Protein AF-A0AAV4S3X9-F1 (afdb_monomer_lite)

Structure (mmCIF, N/CA/C/O backbone):
data_AF-A0AAV4S3X9-F1
#
_entry.id   AF-A0AAV4S3X9-F1
#
loop_
_atom_site.group_PDB
_atom_site.id
_atom_site.type_symbol
_atom_site.label_atom_id
_atom_site.label_alt_id
_atom_site.label_comp_id
_atom_site.label_asym_id
_atom_site.label_entity_id
_atom_site.label_seq_id
_atom_site.pdbx_PDB_ins_code
_atom_site.Cartn_x
_atom_site.Cartn_y
_atom_site.Cartn_z
_atom_site.occupancy
_atom_site.B_iso_or_equiv
_atom_site.auth_seq_id
_atom_site.auth_comp_id
_atom_site.auth_asym_id
_atom_site.auth_atom_id
_atom_site.pdbx_PDB_model_num
ATOM 1 N N . MET A 1 1 ? -21.413 -20.541 57.826 1.00 40.22 1 MET A N 1
ATOM 2 C CA . MET A 1 1 ? -20.885 -19.176 58.044 1.00 40.22 1 MET A CA 1
ATOM 3 C C . MET A 1 1 ? -20.264 -18.696 56.742 1.00 40.22 1 MET A C 1
ATOM 5 O O . MET A 1 1 ? -19.310 -19.316 56.296 1.00 40.22 1 MET A O 1
ATOM 9 N N . PHE A 1 2 ? -20.811 -17.652 56.117 1.00 40.44 2 PHE A N 1
ATOM 10 C CA . PHE A 1 2 ? -20.205 -17.009 54.947 1.00 40.44 2 PHE A CA 1
ATOM 11 C C . PHE A 1 2 ? -19.555 -15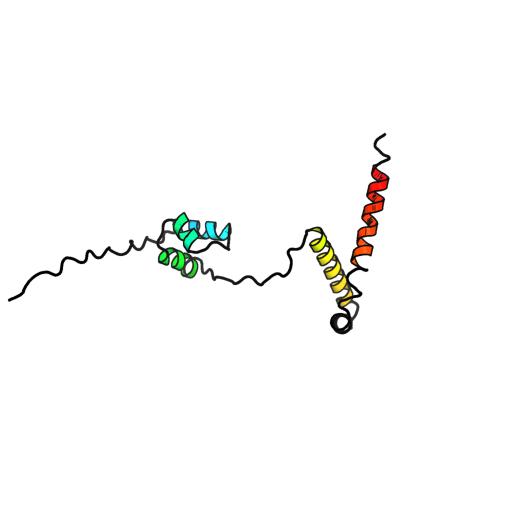.705 55.409 1.00 40.44 2 PHE A C 1
ATOM 13 O O . PHE A 1 2 ? -20.242 -14.778 55.831 1.00 40.44 2 PHE A O 1
ATOM 20 N N . LEU A 1 3 ? -18.224 -15.665 55.396 1.00 49.09 3 LEU A N 1
ATOM 21 C CA . LEU A 1 3 ? -17.446 -14.493 55.775 1.00 49.09 3 LEU A CA 1
ATOM 22 C C . LEU A 1 3 ? -17.090 -13.694 54.514 1.00 49.09 3 LEU A C 1
ATOM 24 O O . LEU A 1 3 ? -16.263 -14.116 53.720 1.00 49.09 3 LEU A O 1
ATOM 28 N N . ARG A 1 4 ? -17.758 -12.542 54.384 1.00 51.50 4 ARG A N 1
ATOM 29 C CA . ARG A 1 4 ? -17.255 -11.248 53.888 1.00 51.50 4 ARG A CA 1
ATOM 30 C C . ARG A 1 4 ? -16.475 -11.192 52.558 1.00 51.50 4 ARG A C 1
ATOM 32 O O . ARG A 1 4 ? -15.332 -11.613 52.459 1.00 51.50 4 ARG A O 1
ATOM 39 N N . GLY A 1 5 ? -17.042 -10.411 51.636 1.00 54.78 5 GLY A N 1
ATOM 40 C CA . GLY A 1 5 ? -16.302 -9.318 50.997 1.00 54.78 5 GLY A CA 1
ATOM 41 C C . GLY A 1 5 ? -15.384 -9.698 49.842 1.00 54.78 5 GLY A C 1
ATOM 42 O O . GLY A 1 5 ? -14.168 -9.614 49.964 1.00 54.78 5 GLY A O 1
ATOM 43 N N . ARG A 1 6 ? -15.969 -9.986 48.678 1.00 54.91 6 ARG A N 1
ATOM 44 C CA . ARG A 1 6 ? -15.367 -9.518 47.429 1.00 54.91 6 ARG A CA 1
ATOM 45 C C . ARG A 1 6 ? -16.137 -8.283 47.012 1.00 54.91 6 ARG A C 1
ATOM 47 O O . ARG A 1 6 ? -17.309 -8.363 46.652 1.00 54.91 6 ARG A O 1
ATOM 54 N N . GLU A 1 7 ? -15.474 -7.148 47.195 1.00 55.41 7 GLU A N 1
ATOM 55 C CA . GLU A 1 7 ? -15.816 -5.887 46.561 1.00 55.41 7 GLU A CA 1
ATOM 56 C C . GLU A 1 7 ? -16.177 -6.161 45.108 1.00 55.41 7 GLU A C 1
ATOM 58 O O . GLU A 1 7 ? -15.520 -6.954 44.428 1.00 55.41 7 GLU A O 1
ATOM 63 N N . SER A 1 8 ? -17.269 -5.542 44.671 1.00 53.69 8 SER A N 1
ATOM 64 C CA . SER A 1 8 ? -17.689 -5.569 43.285 1.00 53.69 8 SER A CA 1
ATOM 65 C C . SER A 1 8 ? -16.485 -5.202 42.427 1.00 53.69 8 SER A C 1
ATOM 67 O O . SER A 1 8 ? -16.060 -4.043 42.418 1.00 53.69 8 SER A O 1
ATOM 69 N N . LEU A 1 9 ? -15.961 -6.174 41.681 1.00 51.31 9 LEU A N 1
ATOM 70 C CA . LEU A 1 9 ? -15.325 -5.847 40.426 1.00 51.31 9 LEU A CA 1
ATOM 71 C C . LEU A 1 9 ? -16.447 -5.154 39.654 1.00 51.31 9 LEU A C 1
ATOM 73 O O . LEU A 1 9 ? -17.395 -5.801 39.207 1.00 51.31 9 LEU A O 1
ATOM 77 N N . LYS A 1 10 ? -16.416 -3.819 39.608 1.00 48.38 10 LYS A N 1
ATOM 78 C CA . LYS A 1 10 ? -17.060 -3.116 38.513 1.00 48.38 10 LYS A CA 1
ATOM 79 C C . LYS A 1 10 ? -16.379 -3.728 37.310 1.00 48.38 10 LYS A C 1
ATOM 81 O O . LYS A 1 10 ? -15.207 -3.468 37.056 1.00 48.38 10 LYS A O 1
ATOM 86 N N . GLU A 1 11 ? -17.071 -4.656 36.665 1.00 49.12 11 GLU A N 1
ATOM 87 C CA . GLU A 1 11 ? -16.793 -4.902 35.277 1.00 49.12 11 GLU A CA 1
ATOM 88 C C . GLU A 1 11 ? -16.935 -3.521 34.658 1.00 49.12 11 GLU A C 1
ATOM 90 O O . GLU A 1 11 ? -18.041 -2.984 34.565 1.00 49.12 11 GLU A O 1
ATOM 95 N N . ASP A 1 12 ? -15.799 -2.885 34.374 1.00 49.81 12 ASP A N 1
ATOM 96 C CA . ASP A 1 12 ? -15.735 -1.811 33.405 1.00 49.81 12 ASP A CA 1
ATOM 97 C C . ASP A 1 12 ? -16.224 -2.470 32.127 1.00 49.81 12 ASP A C 1
ATOM 99 O O . ASP A 1 12 ? -15.465 -3.099 31.390 1.00 49.81 12 ASP A O 1
ATOM 103 N N . SER A 1 13 ? -17.550 -2.456 31.989 1.00 46.53 13 SER A N 1
ATOM 104 C CA . SER A 1 13 ? -18.322 -3.095 30.949 1.00 46.53 13 SER A CA 1
ATOM 105 C C . SER A 1 13 ? -17.688 -2.646 29.658 1.00 46.53 13 SER A C 1
ATOM 107 O O . SER A 1 13 ? -17.794 -1.469 29.291 1.00 46.53 13 SER A O 1
ATOM 109 N N . GLY A 1 14 ? -16.931 -3.579 29.078 1.00 43.91 14 GLY A N 1
ATOM 110 C CA . GLY A 1 14 ? -15.997 -3.335 28.002 1.00 43.91 14 GLY A CA 1
ATOM 111 C C . GLY A 1 14 ? -16.654 -2.432 26.987 1.00 43.91 14 GLY A C 1
ATOM 112 O O . GLY A 1 14 ? -17.696 -2.785 26.440 1.00 43.91 14 GLY A O 1
ATOM 113 N N . GLN A 1 15 ? -16.058 -1.248 26.849 1.00 51.28 15 GLN A N 1
ATOM 114 C CA . GLN A 1 15 ? -16.314 -0.220 25.853 1.00 51.28 15 GLN A CA 1
ATOM 115 C C . GLN A 1 15 ? -17.299 -0.722 24.798 1.00 51.28 15 GLN A C 1
ATOM 117 O O . GLN A 1 15 ? -16.904 -1.493 23.919 1.00 51.28 15 GLN A O 1
ATOM 122 N N . SER A 1 16 ? -18.579 -0.371 24.995 1.00 44.41 16 SER A N 1
ATOM 123 C CA . SER A 1 16 ? -19.736 -0.903 24.270 1.00 44.41 16 SER A CA 1
ATOM 124 C C . SER A 1 16 ? -19.358 -1.241 22.838 1.00 44.41 16 SER A C 1
ATOM 126 O O . SER A 1 16 ? -18.790 -0.387 22.151 1.00 44.41 16 SER A O 1
ATOM 128 N N . HIS A 1 17 ? -19.657 -2.466 22.407 1.00 55.47 17 HIS A N 1
ATOM 129 C CA . HIS A 1 17 ? -19.562 -2.894 21.018 1.00 55.47 17 HIS A CA 1
ATOM 130 C C . HIS A 1 17 ? -20.367 -1.886 20.185 1.00 55.47 17 HIS A C 1
ATOM 132 O O . HIS A 1 17 ? -21.582 -2.010 20.052 1.00 55.47 17 HIS A O 1
ATOM 138 N N . LEU A 1 18 ? -19.710 -0.811 19.734 1.00 57.75 18 LEU A N 1
ATOM 139 C CA . LEU A 1 18 ? -20.362 0.255 18.993 1.00 57.75 18 LEU A CA 1
ATOM 140 C C . LEU A 1 18 ? -20.963 -0.435 17.782 1.00 57.75 18 LEU A C 1
ATOM 142 O O . LEU A 1 18 ? -20.253 -1.133 17.048 1.00 57.75 18 LEU A O 1
ATOM 146 N N . VAL A 1 19 ? -22.282 -0.317 17.656 1.00 67.88 19 VAL A N 1
ATOM 147 C CA . VAL A 1 19 ? -23.028 -0.847 16.524 1.00 67.88 19 VAL A CA 1
ATOM 148 C C . VAL A 1 19 ? -22.319 -0.333 15.280 1.00 67.88 19 VAL A C 1
ATOM 150 O O . VAL A 1 19 ? -22.190 0.875 15.088 1.00 67.88 19 VAL A O 1
ATOM 153 N N . ILE A 1 20 ? -21.768 -1.251 14.486 1.00 75.62 20 ILE A N 1
ATOM 154 C CA . ILE A 1 20 ? -21.077 -0.905 13.248 1.00 75.62 20 ILE A CA 1
ATOM 155 C C . ILE A 1 20 ? -22.163 -0.436 12.280 1.00 75.62 20 ILE A C 1
ATOM 157 O O . ILE A 1 20 ? -22.804 -1.250 11.618 1.00 75.62 20 ILE A O 1
ATOM 161 N N . THR A 1 21 ? -22.419 0.870 12.265 1.00 87.75 21 THR A N 1
ATOM 162 C CA . THR A 1 21 ? -23.352 1.502 11.334 1.00 87.75 21 THR A CA 1
ATOM 163 C C . THR A 1 21 ? -22.721 1.601 9.952 1.00 87.75 21 THR A C 1
ATOM 165 O O . THR A 1 21 ? -21.496 1.619 9.806 1.00 87.75 21 THR A O 1
ATOM 168 N N . ASN A 1 22 ? -23.555 1.668 8.915 1.00 90.19 22 ASN A N 1
ATOM 169 C CA . ASN A 1 22 ? -23.057 1.800 7.548 1.00 90.19 22 ASN A CA 1
ATOM 170 C C . ASN A 1 22 ? -22.278 3.116 7.353 1.00 90.19 22 ASN A C 1
ATOM 172 O O . ASN A 1 22 ? -21.231 3.131 6.714 1.00 90.19 22 ASN A O 1
ATOM 176 N N . ASP A 1 23 ? -22.719 4.193 8.009 1.00 92.12 23 ASP A N 1
ATOM 177 C CA . ASP A 1 23 ? -22.043 5.496 7.986 1.00 92.12 23 ASP A CA 1
ATOM 178 C C . ASP A 1 23 ? -20.617 5.411 8.539 1.00 92.12 23 ASP A C 1
ATOM 180 O O . ASP A 1 23 ? -19.684 6.008 7.999 1.00 92.12 23 ASP A O 1
ATOM 184 N N . LEU A 1 24 ? -20.428 4.620 9.600 1.00 91.81 24 LEU A N 1
ATOM 185 C CA . LEU A 1 24 ? -19.120 4.387 10.197 1.00 91.81 24 LEU A CA 1
ATOM 186 C C . LEU A 1 24 ? -18.197 3.626 9.239 1.00 91.81 24 LEU A C 1
ATOM 188 O O . LEU A 1 24 ? -17.025 3.981 9.100 1.00 91.81 24 LEU A O 1
ATOM 192 N N . VAL A 1 25 ? -18.724 2.596 8.571 1.00 93.62 25 VAL A N 1
ATOM 193 C CA . VAL A 1 25 ? -17.982 1.829 7.560 1.00 93.62 25 VAL A CA 1
ATOM 194 C C . VAL A 1 25 ? -17.552 2.742 6.415 1.00 93.62 25 VAL A C 1
ATOM 196 O O . VAL A 1 25 ? -16.380 2.733 6.045 1.00 93.62 25 VAL A O 1
ATOM 199 N N . HIS A 1 26 ? -18.461 3.581 5.919 1.00 95.50 26 HIS A N 1
ATOM 200 C CA . HIS A 1 26 ? -18.175 4.534 4.851 1.00 95.50 26 HIS A CA 1
ATOM 201 C C . HIS A 1 26 ? -17.124 5.574 5.266 1.00 95.50 26 HIS A C 1
ATOM 203 O O . HIS A 1 26 ? -16.193 5.852 4.514 1.00 95.50 26 HIS A O 1
ATOM 209 N N . LYS A 1 27 ? -17.205 6.103 6.493 1.00 94.62 27 LYS A N 1
ATOM 210 C CA . LYS A 1 27 ? -16.203 7.039 7.022 1.00 94.62 27 LYS A CA 1
ATOM 211 C C . LYS A 1 27 ? -14.812 6.400 7.096 1.00 94.62 27 LYS A C 1
ATOM 213 O O . LYS A 1 27 ? -13.831 7.019 6.690 1.00 94.62 27 LYS A O 1
ATOM 218 N N . VAL A 1 28 ? -14.716 5.159 7.581 1.00 94.00 28 VAL A N 1
ATOM 219 C CA . VAL A 1 28 ? -13.444 4.415 7.612 1.00 94.00 28 VAL A CA 1
ATOM 220 C C . VAL A 1 28 ? -12.913 4.174 6.196 1.00 94.00 28 VAL A C 1
ATOM 222 O O . VAL A 1 28 ? -11.714 4.338 5.969 1.00 94.00 28 VAL A O 1
ATOM 225 N N . ASP A 1 29 ? -13.782 3.832 5.243 1.00 95.31 29 ASP A N 1
ATOM 226 C CA . ASP A 1 29 ? -13.387 3.622 3.848 1.00 95.31 29 ASP A CA 1
ATOM 227 C C . ASP A 1 29 ? -12.806 4.895 3.218 1.00 95.31 29 ASP A C 1
ATOM 229 O O . ASP A 1 29 ? -11.715 4.861 2.650 1.00 95.31 29 ASP A O 1
ATOM 233 N N . GLN A 1 30 ? -13.457 6.044 3.420 1.00 95.88 30 GLN A N 1
ATOM 234 C CA . GLN A 1 30 ? -12.969 7.340 2.940 1.00 95.88 30 GLN A CA 1
ATOM 235 C C . GLN A 1 30 ? -11.578 7.686 3.487 1.00 95.88 30 GLN A C 1
ATOM 237 O O . GLN A 1 30 ? -10.699 8.083 2.719 1.00 95.88 30 GLN A O 1
ATOM 242 N N . ILE A 1 31 ? -11.343 7.493 4.790 1.00 95.00 31 ILE A N 1
ATOM 243 C CA . ILE A 1 31 ? -10.039 7.771 5.419 1.00 95.00 31 ILE A CA 1
ATOM 244 C C . ILE A 1 31 ? -8.934 6.919 4.776 1.00 95.00 31 ILE A C 1
ATOM 246 O O . ILE A 1 31 ? -7.845 7.419 4.472 1.00 95.00 31 ILE A O 1
ATOM 250 N N . ILE A 1 32 ? -9.215 5.637 4.526 1.00 94.44 32 ILE A N 1
ATOM 251 C CA . ILE A 1 32 ? -8.270 4.716 3.882 1.00 94.44 32 ILE A CA 1
ATOM 252 C C . ILE A 1 32 ? -8.055 5.092 2.412 1.00 94.44 32 ILE A C 1
ATOM 254 O O . ILE A 1 32 ? -6.928 5.002 1.919 1.00 94.44 32 ILE A O 1
ATOM 258 N N . HIS A 1 33 ? -9.100 5.540 1.714 1.00 93.50 33 HIS A N 1
ATOM 259 C CA . HIS A 1 33 ? -9.011 5.938 0.311 1.00 93.50 33 HIS A CA 1
ATOM 260 C C . HIS A 1 33 ? -8.126 7.173 0.113 1.00 93.50 33 HIS A C 1
ATOM 262 O O . HIS A 1 33 ? -7.316 7.200 -0.815 1.00 93.50 33 HIS A O 1
ATOM 268 N N . VAL A 1 34 ? -8.232 8.157 1.013 1.00 94.88 34 VAL A N 1
ATOM 269 C CA . VAL A 1 34 ? -7.390 9.363 1.007 1.00 94.88 34 VAL A CA 1
ATOM 270 C C . VAL A 1 34 ? -5.929 9.010 1.279 1.00 94.88 34 VAL A C 1
ATOM 272 O O . VAL A 1 34 ? -5.033 9.505 0.596 1.00 94.88 34 VAL A O 1
ATOM 275 N N . ASN A 1 35 ? -5.658 8.143 2.259 1.00 91.50 35 ASN A N 1
ATOM 276 C CA . ASN A 1 35 ? -4.298 7.696 2.539 1.00 91.50 35 ASN A CA 1
ATOM 277 C C . ASN A 1 35 ? -4.247 6.236 3.007 1.00 91.50 35 ASN A C 1
ATOM 279 O O . ASN A 1 35 ? -4.400 5.917 4.187 1.00 91.50 35 ASN A O 1
ATOM 283 N N . LYS A 1 36 ? -3.872 5.354 2.075 1.00 90.12 36 LYS A N 1
ATOM 284 C CA . LYS A 1 36 ? -3.769 3.901 2.290 1.00 90.12 36 LYS A CA 1
ATOM 285 C C . LYS A 1 36 ? -2.677 3.486 3.287 1.00 90.12 36 LYS A C 1
ATOM 287 O O . LYS A 1 36 ? -2.588 2.311 3.634 1.00 90.12 36 LYS A O 1
ATOM 292 N N . ARG A 1 37 ? -1.819 4.415 3.731 1.00 90.12 37 ARG A N 1
ATOM 293 C CA . ARG A 1 37 ? -0.731 4.162 4.695 1.00 90.12 37 ARG A CA 1
ATOM 294 C C . ARG A 1 37 ? -1.120 4.458 6.148 1.00 90.12 37 ARG A C 1
ATOM 296 O O . ARG A 1 37 ? -0.285 4.261 7.028 1.00 90.12 37 ARG A O 1
ATOM 303 N N . ARG A 1 38 ? -2.348 4.924 6.409 1.00 91.62 38 ARG A N 1
ATOM 304 C CA . ARG A 1 38 ? -2.849 5.184 7.770 1.00 91.62 38 ARG A CA 1
ATOM 305 C C . ARG A 1 38 ? -2.820 3.919 8.623 1.00 91.62 38 ARG A C 1
ATOM 307 O O . ARG A 1 38 ? -3.167 2.831 8.160 1.00 91.62 38 ARG A O 1
ATOM 314 N N . THR A 1 39 ? -2.414 4.056 9.883 1.00 91.81 39 THR A N 1
ATOM 315 C CA . THR A 1 39 ? -2.451 2.936 10.824 1.00 91.81 39 THR A CA 1
ATOM 316 C C . THR A 1 39 ? -3.847 2.786 11.428 1.00 91.81 39 THR A C 1
ATOM 318 O O . THR A 1 39 ? -4.621 3.738 11.501 1.00 91.81 39 THR A O 1
ATOM 321 N N . VAL A 1 40 ? -4.174 1.585 11.919 1.00 93.56 40 VAL A N 1
ATOM 322 C CA . VAL A 1 40 ? -5.448 1.334 12.624 1.00 93.56 40 VAL A CA 1
ATOM 323 C C . VAL A 1 40 ? -5.596 2.249 13.847 1.00 93.56 40 VAL A C 1
ATOM 325 O O . VAL A 1 40 ? -6.711 2.627 14.187 1.00 93.56 40 VAL A O 1
ATOM 328 N N . LYS A 1 41 ? -4.485 2.634 14.490 1.00 93.62 41 LYS A N 1
ATOM 329 C CA . LYS A 1 41 ? -4.479 3.556 15.630 1.00 93.62 41 LYS A CA 1
ATOM 330 C C . LYS A 1 41 ? -4.881 4.976 15.217 1.00 93.62 41 LYS A C 1
ATOM 332 O O . LYS A 1 41 ? -5.710 5.567 15.898 1.00 93.62 41 LYS A O 1
ATOM 337 N N . ASP A 1 42 ? -4.360 5.469 14.095 1.00 93.75 42 ASP A N 1
ATOM 338 C CA . ASP A 1 42 ? -4.709 6.801 13.582 1.00 93.75 42 ASP A CA 1
ATOM 339 C C . ASP A 1 42 ? -6.200 6.861 13.226 1.00 93.75 42 ASP A C 1
ATOM 341 O O . ASP A 1 42 ? -6.914 7.763 13.651 1.00 93.75 42 ASP A O 1
ATOM 345 N N . ILE A 1 43 ? -6.695 5.837 12.521 1.00 94.19 43 ILE A N 1
ATOM 346 C CA . ILE A 1 43 ? -8.113 5.727 12.142 1.00 94.19 43 ILE A CA 1
ATOM 347 C C . ILE A 1 43 ? -8.995 5.640 13.395 1.00 94.19 43 ILE A C 1
ATOM 349 O O . ILE A 1 43 ? -10.056 6.252 13.469 1.00 94.19 43 ILE A O 1
ATOM 353 N N . ARG A 1 44 ? -8.556 4.892 14.411 1.00 93.50 44 ARG A N 1
ATOM 354 C CA . ARG A 1 44 ? -9.247 4.788 15.699 1.00 93.50 44 ARG A CA 1
ATOM 355 C C . ARG A 1 44 ? -9.389 6.149 16.380 1.00 93.50 44 ARG A C 1
ATOM 357 O O . ARG A 1 44 ? -10.463 6.447 16.889 1.00 93.50 44 ARG A O 1
ATOM 364 N N . GLU A 1 45 ? -8.323 6.940 16.407 1.00 93.12 45 GLU A N 1
ATOM 365 C CA . GLU A 1 45 ? -8.312 8.270 17.028 1.00 93.12 45 GLU A CA 1
ATOM 366 C C . GLU A 1 45 ? -9.176 9.273 16.256 1.00 93.12 45 GLU A C 1
ATOM 368 O O . GLU A 1 45 ? -9.892 10.056 16.869 1.00 93.12 45 GLU A O 1
ATOM 373 N N . GLU A 1 46 ? -9.196 9.189 14.926 1.00 93.00 46 GLU A N 1
ATOM 374 C CA . GLU A 1 46 ? -10.013 10.058 14.071 1.00 93.00 46 GLU A CA 1
ATOM 375 C C . GLU A 1 46 ? -11.516 9.730 14.126 1.00 93.00 46 GLU A C 1
ATOM 377 O O . GLU A 1 46 ? -12.374 10.614 14.037 1.00 93.00 46 GLU A O 1
ATOM 382 N N . VAL A 1 47 ? -11.862 8.449 14.262 1.00 90.31 47 VAL A N 1
ATOM 383 C CA . VAL A 1 47 ? -13.258 7.995 14.240 1.00 90.31 47 VAL A CA 1
ATOM 384 C C . VAL A 1 47 ? -13.839 7.819 15.651 1.00 90.31 47 VAL A C 1
ATOM 386 O O . VAL A 1 47 ? -15.056 7.840 15.810 1.00 90.31 47 VAL A O 1
ATOM 389 N N . GLY A 1 48 ? -12.997 7.700 16.682 1.00 89.12 48 GLY A N 1
ATOM 390 C CA . GLY A 1 48 ? -13.412 7.606 18.087 1.00 89.12 48 GLY A CA 1
ATOM 391 C C . GLY A 1 48 ? -13.971 6.238 18.494 1.00 89.12 48 GLY A C 1
ATOM 392 O O . GLY A 1 48 ? -14.776 6.144 19.416 1.00 89.12 48 GLY A O 1
ATOM 393 N N . VAL A 1 49 ? -13.578 5.167 17.802 1.00 88.94 49 VAL A N 1
ATOM 394 C CA . VAL A 1 49 ? -14.106 3.802 18.014 1.00 88.94 49 VAL A CA 1
ATOM 395 C C . VAL A 1 49 ? -13.048 2.931 18.686 1.00 88.94 49 VAL A C 1
ATOM 397 O O . VAL A 1 49 ? -11.877 3.287 18.725 1.00 88.94 49 VAL A O 1
ATOM 400 N N . SER A 1 50 ? -13.417 1.770 19.224 1.00 90.12 50 SER A N 1
ATOM 401 C CA . SER A 1 50 ? -12.439 0.800 19.722 1.00 90.12 50 SER A CA 1
ATOM 402 C C . SER A 1 50 ? -11.525 0.279 18.599 1.00 90.12 50 SER A C 1
ATOM 404 O O . SER A 1 50 ? -11.912 0.171 17.430 1.00 90.12 50 SER A O 1
ATOM 406 N N . PHE A 1 51 ? -10.299 -0.105 18.963 1.00 91.69 51 PHE A N 1
ATOM 407 C CA . PHE A 1 51 ? -9.329 -0.679 18.024 1.00 91.69 51 PHE A CA 1
ATOM 408 C C . PHE A 1 51 ? -9.868 -1.946 17.338 1.00 91.69 51 PHE A C 1
ATOM 410 O O . PHE A 1 51 ? -9.712 -2.123 16.128 1.00 91.69 51 PHE A O 1
ATOM 417 N N . SER A 1 52 ? -10.534 -2.812 18.108 1.00 90.38 52 SER A N 1
ATOM 418 C CA . SER A 1 52 ? -11.121 -4.062 17.619 1.00 90.38 52 SER A CA 1
ATOM 419 C C . SER A 1 52 ? -12.212 -3.815 16.581 1.00 90.38 52 SER A C 1
ATOM 421 O O . SER A 1 52 ? -12.226 -4.495 15.556 1.00 90.38 52 SER A O 1
ATOM 423 N N . SER A 1 53 ? -13.072 -2.814 16.787 1.00 91.19 53 SER A N 1
ATOM 424 C CA . SER A 1 53 ? -14.122 -2.465 15.826 1.00 91.19 53 SER A CA 1
ATOM 425 C C . SER A 1 53 ? -13.546 -1.940 14.514 1.00 91.19 53 SER A C 1
ATOM 427 O O . SER A 1 53 ? -13.963 -2.396 13.455 1.00 91.19 53 SER A O 1
ATOM 429 N N . VAL A 1 54 ? -12.544 -1.052 14.555 1.00 93.69 54 VAL A N 1
ATOM 430 C CA . VAL A 1 54 ? -11.878 -0.560 13.332 1.00 93.69 54 VAL A CA 1
ATOM 431 C C . VAL A 1 54 ? -11.211 -1.714 12.583 1.00 93.69 54 VAL A C 1
ATOM 433 O O . VAL A 1 54 ? -11.385 -1.852 11.374 1.00 93.69 54 VAL A O 1
ATOM 436 N N . ARG A 1 55 ? -10.504 -2.602 13.295 1.00 93.00 55 ARG A N 1
ATOM 437 C CA . ARG A 1 55 ? -9.902 -3.799 12.691 1.00 93.00 55 ARG A CA 1
ATOM 438 C C . ARG A 1 55 ? -10.954 -4.699 12.035 1.00 93.00 55 ARG A C 1
ATOM 440 O O . ARG A 1 55 ? -10.712 -5.205 10.940 1.00 93.00 55 ARG A O 1
ATOM 447 N N . ASN A 1 56 ? -12.098 -4.887 12.692 1.00 93.31 56 ASN A N 1
ATOM 448 C CA . ASN A 1 56 ? -13.206 -5.690 12.182 1.00 93.31 56 ASN A CA 1
ATOM 449 C C . ASN A 1 56 ? -13.831 -5.060 10.928 1.00 93.31 56 ASN A C 1
ATOM 451 O O . ASN A 1 56 ? -14.051 -5.749 9.940 1.00 93.31 56 ASN A O 1
ATOM 455 N N . ILE A 1 57 ? -14.038 -3.739 10.921 1.00 93.88 57 ILE A N 1
ATOM 456 C CA . ILE A 1 57 ? -14.537 -3.006 9.749 1.00 93.88 57 ILE A CA 1
ATOM 457 C C . ILE A 1 57 ? -13.588 -3.187 8.561 1.00 93.88 57 ILE A C 1
ATOM 459 O O . ILE A 1 57 ? -14.019 -3.602 7.491 1.00 93.88 57 ILE A O 1
ATOM 463 N N . ILE A 1 58 ? -12.288 -2.951 8.756 1.00 94.25 58 ILE A N 1
ATOM 464 C CA . ILE A 1 58 ? -11.291 -3.044 7.681 1.00 94.25 58 ILE A CA 1
ATOM 465 C C . ILE A 1 58 ? -11.246 -4.456 7.085 1.00 94.25 58 ILE A C 1
ATOM 467 O O . ILE A 1 58 ? -11.226 -4.609 5.866 1.00 94.25 58 ILE A O 1
ATOM 471 N N . LYS A 1 59 ? -11.225 -5.491 7.932 1.00 93.75 59 LYS A N 1
ATOM 472 C CA . LYS A 1 59 ? -11.015 -6.873 7.488 1.00 93.75 59 LYS A CA 1
ATOM 473 C C . LYS A 1 59 ? -12.302 -7.578 7.051 1.00 93.75 59 LYS A C 1
ATOM 475 O O . LYS A 1 59 ? -12.298 -8.251 6.026 1.00 93.75 59 LYS A O 1
ATOM 480 N N . GLU A 1 60 ? -13.376 -7.456 7.824 1.00 93.25 60 GLU A N 1
ATOM 481 C CA . GLU A 1 60 ? -14.603 -8.243 7.633 1.00 93.25 60 GLU A CA 1
ATOM 482 C C . GLU A 1 60 ? -15.696 -7.475 6.877 1.00 93.25 60 GLU A C 1
ATOM 484 O O . GLU A 1 60 ? -16.541 -8.108 6.256 1.00 93.25 60 GLU A O 1
ATOM 489 N N . LYS A 1 61 ? -15.705 -6.131 6.906 1.00 93.38 61 LYS A N 1
ATOM 490 C CA . LYS A 1 61 ? -16.693 -5.319 6.161 1.00 93.38 61 LYS A CA 1
ATOM 491 C C . LYS A 1 61 ? -16.148 -4.769 4.844 1.00 93.38 61 LYS A C 1
ATOM 493 O O . LYS A 1 61 ? -16.836 -4.841 3.837 1.00 93.38 61 LYS A O 1
ATOM 498 N N . LEU A 1 62 ? -14.924 -4.237 4.852 1.00 94.12 62 LEU A N 1
ATOM 499 C CA . LEU A 1 62 ? -14.261 -3.671 3.667 1.00 94.12 62 LEU A CA 1
ATOM 500 C C . LEU A 1 62 ? -13.363 -4.681 2.937 1.00 94.12 62 LEU A C 1
ATOM 502 O O . LEU A 1 62 ? -12.920 -4.423 1.823 1.00 94.12 62 LEU A O 1
ATOM 506 N N . HIS A 1 63 ? -13.072 -5.829 3.558 1.00 95.25 63 HIS A N 1
ATOM 507 C CA . HIS A 1 63 ? -12.204 -6.878 3.006 1.00 95.25 63 HIS A CA 1
ATOM 508 C C . HIS A 1 63 ? -10.795 -6.411 2.607 1.00 95.25 63 HIS A C 1
ATOM 510 O O . HIS A 1 63 ? -10.116 -7.040 1.789 1.00 95.25 63 HIS A O 1
ATOM 516 N N . TYR A 1 64 ? -10.308 -5.338 3.226 1.00 94.12 64 TYR A N 1
ATOM 517 C CA . TYR A 1 64 ? -8.968 -4.832 2.989 1.00 94.12 64 TYR A CA 1
ATOM 518 C C . TYR A 1 64 ? -7.914 -5.680 3.694 1.00 94.12 64 TYR A C 1
ATOM 520 O O . TYR A 1 64 ? -8.065 -6.143 4.828 1.00 94.12 64 TYR A O 1
ATOM 528 N N . LYS A 1 65 ? -6.790 -5.854 2.999 1.00 91.12 65 LYS A N 1
ATOM 529 C CA . LYS A 1 65 ? -5.602 -6.543 3.497 1.00 91.12 65 LYS A CA 1
ATOM 530 C C . LYS A 1 65 ? -4.435 -5.573 3.486 1.00 91.12 65 LYS A C 1
ATOM 532 O O . LYS A 1 65 ? -4.256 -4.806 2.542 1.00 91.12 65 LYS A O 1
ATOM 537 N N . LYS A 1 66 ? -3.614 -5.628 4.532 1.00 88.50 66 LYS A N 1
ATOM 538 C CA . LYS A 1 66 ? -2.362 -4.876 4.564 1.00 88.50 66 LYS A CA 1
ATOM 539 C C . LYS A 1 66 ? -1.402 -5.497 3.555 1.00 88.50 66 LYS A C 1
ATOM 541 O O . LYS A 1 66 ? -0.997 -6.644 3.722 1.00 88.50 66 LYS A O 1
ATOM 546 N N . LEU A 1 67 ? -1.031 -4.727 2.540 1.00 87.88 67 LEU A N 1
ATOM 547 C CA . LEU A 1 67 ? 0.026 -5.091 1.606 1.00 87.88 67 LEU A CA 1
ATOM 548 C C . LEU A 1 67 ? 1.321 -4.400 2.033 1.00 87.88 67 LEU A C 1
ATOM 550 O O . LEU A 1 67 ? 1.329 -3.208 2.345 1.00 87.88 67 LEU A O 1
ATOM 554 N N . SER A 1 68 ? 2.420 -5.148 2.066 1.00 79.19 68 SER A N 1
ATOM 555 C CA . SER A 1 68 ? 3.752 -4.557 2.139 1.00 79.19 68 SER A CA 1
ATOM 556 C C . SER A 1 68 ? 4.103 -4.004 0.762 1.00 79.19 68 SER A C 1
ATOM 558 O O . SER A 1 68 ? 4.117 -4.748 -0.218 1.00 79.19 68 SER A O 1
ATOM 560 N N . VAL A 1 69 ? 4.380 -2.704 0.682 1.00 76.81 69 VAL A N 1
ATOM 561 C CA . VAL A 1 69 ? 4.924 -2.111 -0.544 1.00 76.81 69 VAL A CA 1
ATOM 562 C C . VAL A 1 69 ? 6.344 -2.632 -0.774 1.00 76.81 69 VAL A C 1
ATOM 564 O O . VAL A 1 69 ? 7.104 -2.793 0.181 1.00 76.81 69 VAL A O 1
ATOM 567 N N . GLN A 1 70 ? 6.694 -2.916 -2.029 1.00 82.75 70 GLN A N 1
ATOM 568 C CA . GLN A 1 70 ? 8.065 -3.274 -2.395 1.00 82.75 70 GLN A CA 1
ATOM 569 C C . GLN A 1 70 ? 8.998 -2.071 -2.191 1.00 82.75 70 GLN A C 1
ATOM 571 O O . GLN A 1 70 ? 8.582 -0.918 -2.339 1.00 82.75 70 GLN A O 1
ATOM 576 N N . TRP A 1 71 ? 10.256 -2.340 -1.834 1.00 82.75 71 TRP A N 1
ATOM 577 C CA . TRP A 1 71 ? 11.273 -1.298 -1.725 1.00 82.75 71 TRP A CA 1
ATOM 578 C C . TRP A 1 71 ? 11.611 -0.772 -3.119 1.00 82.75 71 TRP A C 1
ATOM 580 O O . TRP A 1 71 ? 11.979 -1.543 -4.004 1.00 82.75 71 TRP A O 1
ATOM 590 N N . VAL A 1 72 ? 11.472 0.538 -3.310 1.00 83.44 72 VAL A N 1
ATOM 591 C CA . VAL A 1 72 ? 11.852 1.211 -4.553 1.00 83.44 72 VAL A CA 1
ATOM 592 C C . VAL A 1 72 ? 13.210 1.879 -4.315 1.00 83.44 72 VAL A C 1
ATOM 594 O O . VAL A 1 72 ? 13.281 2.768 -3.466 1.00 83.44 72 VAL A O 1
ATOM 597 N N . PRO A 1 73 ? 14.281 1.481 -5.031 1.00 85.38 73 PRO A N 1
ATOM 598 C CA . PRO A 1 73 ? 15.636 1.962 -4.758 1.00 85.38 73 PRO A CA 1
ATOM 599 C C . PRO A 1 73 ? 15.839 3.465 -4.945 1.00 85.38 73 PRO A C 1
ATOM 601 O O . PRO A 1 73 ? 16.710 4.060 -4.314 1.00 85.38 73 PRO A O 1
ATOM 604 N N . HIS A 1 74 ? 15.068 4.082 -5.842 1.00 87.88 74 HIS A N 1
ATOM 605 C CA . HIS A 1 74 ? 15.264 5.472 -6.218 1.00 87.88 74 HIS A CA 1
ATOM 606 C C . HIS A 1 74 ? 13.942 6.164 -6.532 1.00 87.88 74 HIS A C 1
ATOM 608 O O . HIS A 1 74 ? 13.090 5.612 -7.228 1.00 87.88 74 HIS A O 1
ATOM 614 N N . ASN A 1 75 ? 13.796 7.393 -6.041 1.00 90.25 75 ASN A N 1
ATOM 615 C CA . ASN A 1 75 ? 12.675 8.249 -6.396 1.00 90.25 75 ASN A CA 1
ATOM 616 C C . ASN A 1 75 ? 13.017 9.001 -7.688 1.00 90.25 75 ASN A C 1
ATOM 618 O O . ASN A 1 75 ? 13.850 9.906 -7.673 1.00 90.25 75 ASN A O 1
ATOM 622 N N . LEU A 1 76 ? 12.423 8.580 -8.804 1.00 90.75 76 LEU A N 1
ATOM 623 C CA . LEU A 1 76 ? 12.702 9.143 -10.124 1.00 90.75 76 LEU A CA 1
ATOM 624 C C . LEU A 1 76 ? 12.115 10.552 -10.254 1.00 90.75 76 LEU A C 1
ATOM 626 O O . LEU A 1 76 ? 10.978 10.805 -9.870 1.00 90.75 76 LEU A O 1
ATOM 630 N N . THR A 1 77 ? 12.885 11.453 -10.858 1.00 94.38 77 THR A N 1
ATOM 631 C CA . THR A 1 77 ? 12.392 12.759 -11.323 1.00 94.38 77 THR A CA 1
ATOM 632 C C . THR A 1 77 ? 11.566 12.607 -12.603 1.00 94.38 77 THR A C 1
ATOM 634 O O . THR A 1 77 ? 11.768 11.657 -13.362 1.00 94.38 77 THR A O 1
ATOM 637 N N . ASP A 1 78 ? 10.695 13.573 -12.903 1.00 93.94 78 ASP A N 1
ATOM 638 C CA . ASP A 1 78 ? 9.831 13.540 -14.099 1.00 93.94 78 ASP A CA 1
ATOM 639 C C . ASP A 1 78 ? 10.627 13.359 -15.401 1.00 93.94 78 ASP A C 1
ATOM 641 O O . ASP A 1 78 ? 10.267 12.561 -16.267 1.00 93.94 78 ASP A O 1
ATOM 645 N N . ASN A 1 79 ? 11.777 14.032 -15.507 1.00 93.56 79 ASN A N 1
ATOM 646 C CA . ASN A 1 79 ? 12.675 13.897 -16.654 1.00 93.56 79 ASN A CA 1
ATOM 647 C C . ASN A 1 79 ? 13.236 12.472 -16.781 1.00 93.56 79 ASN A C 1
ATOM 649 O O . ASN A 1 79 ? 13.309 11.926 -17.881 1.00 93.56 79 ASN A O 1
ATOM 653 N N . GLN A 1 80 ? 13.633 11.856 -15.662 1.00 90.88 80 GLN A N 1
ATOM 654 C CA . GLN A 1 80 ? 14.125 10.478 -15.656 1.00 90.88 80 GLN A CA 1
ATOM 655 C C . GLN A 1 80 ? 13.009 9.490 -15.998 1.00 90.88 80 GLN A C 1
ATOM 657 O O . GLN A 1 80 ? 13.264 8.537 -16.728 1.00 90.88 80 GLN A O 1
ATOM 662 N N . LEU A 1 81 ? 11.781 9.727 -15.528 1.00 93.62 81 LEU A N 1
ATOM 663 C CA . LEU A 1 81 ? 10.624 8.897 -15.853 1.00 93.62 81 LEU A CA 1
ATOM 664 C C . LEU A 1 81 ? 10.334 8.919 -17.356 1.00 93.62 81 LEU A C 1
ATOM 666 O O . LEU A 1 81 ? 10.187 7.861 -17.967 1.00 93.62 81 LEU A O 1
ATOM 670 N N . TRP A 1 82 ? 10.315 10.109 -17.959 1.00 94.94 82 TRP A N 1
ATOM 671 C CA . TRP A 1 82 ? 10.078 10.264 -19.393 1.00 94.94 82 TRP A CA 1
ATOM 672 C C . TRP A 1 82 ? 11.159 9.572 -20.230 1.00 94.94 82 TRP A C 1
ATOM 674 O O . TRP A 1 82 ? 10.851 8.817 -21.154 1.00 94.94 82 TRP A O 1
ATOM 684 N N . LEU A 1 83 ? 12.431 9.747 -19.856 1.00 95.06 83 LEU A N 1
ATOM 685 C CA . LEU A 1 83 ? 13.544 9.042 -20.495 1.00 95.06 83 LEU A CA 1
ATOM 686 C C . LEU A 1 83 ? 13.419 7.523 -20.339 1.00 95.06 83 LEU A C 1
ATOM 688 O O . LEU A 1 83 ? 13.625 6.788 -21.303 1.00 95.06 83 LEU A O 1
ATOM 692 N N . HIS A 1 84 ? 13.055 7.045 -19.148 1.00 91.12 84 HIS A N 1
A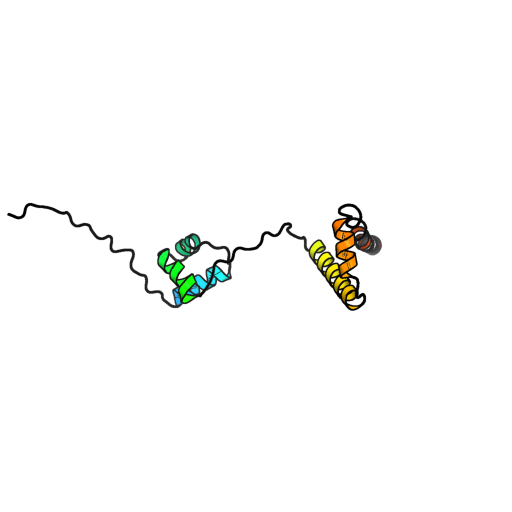TOM 693 C CA . HIS A 1 84 ? 12.899 5.620 -18.882 1.00 91.12 84 HIS A CA 1
ATOM 694 C C . HIS A 1 84 ? 11.760 5.010 -19.710 1.00 91.12 84 HIS A C 1
ATOM 696 O O . HIS A 1 84 ? 11.932 3.937 -20.290 1.00 91.12 84 HIS A O 1
ATOM 702 N N . MET A 1 85 ? 10.629 5.710 -19.836 1.00 94.25 85 MET A N 1
ATOM 703 C CA . MET A 1 85 ? 9.525 5.311 -20.715 1.00 94.25 85 MET A CA 1
ATOM 704 C C . MET A 1 85 ? 9.964 5.265 -22.181 1.00 94.25 85 MET A C 1
ATOM 706 O O . MET A 1 85 ? 9.711 4.271 -22.860 1.00 94.25 85 MET A O 1
ATOM 710 N N . GLY A 1 86 ? 10.669 6.296 -22.656 1.00 93.94 86 GLY A N 1
ATOM 711 C CA . GLY A 1 86 ? 11.181 6.352 -24.026 1.00 93.94 86 GLY A CA 1
ATOM 712 C C . GLY A 1 86 ? 12.133 5.197 -24.346 1.00 93.94 86 GLY A C 1
ATOM 713 O O . GLY A 1 86 ? 11.963 4.517 -25.358 1.00 93.94 86 GLY A O 1
ATOM 714 N N . LEU A 1 87 ? 13.088 4.919 -23.454 1.00 92.00 87 LEU A N 1
ATOM 715 C CA . LEU A 1 87 ? 14.013 3.790 -23.587 1.00 92.00 87 LEU A CA 1
ATOM 716 C C . LEU A 1 87 ? 13.283 2.444 -23.544 1.00 92.00 87 LEU A C 1
ATOM 718 O O . LEU A 1 87 ? 13.568 1.566 -24.354 1.00 92.00 87 LEU A O 1
ATOM 722 N N . SER A 1 88 ? 12.310 2.290 -22.643 1.00 90.31 88 SER A N 1
ATOM 723 C CA . SER A 1 88 ? 11.508 1.065 -22.535 1.00 90.31 88 SER A CA 1
ATOM 724 C C . SER A 1 88 ? 10.716 0.800 -23.816 1.00 90.31 88 SER A C 1
ATOM 726 O O . SER A 1 88 ? 10.673 -0.333 -24.292 1.00 90.31 88 SER A O 1
ATOM 728 N N . LEU A 1 89 ? 10.140 1.843 -24.418 1.00 94.31 89 LEU A N 1
ATOM 729 C CA . LEU A 1 89 ? 9.411 1.725 -25.678 1.00 94.31 89 LEU A CA 1
ATOM 730 C C . LEU A 1 89 ? 10.342 1.361 -26.842 1.00 94.31 89 LEU A C 1
ATOM 732 O O . LEU A 1 89 ? 10.014 0.484 -27.638 1.00 94.31 89 LEU A O 1
ATOM 736 N N . GLN A 1 90 ? 11.520 1.984 -26.920 1.00 92.19 90 GLN A N 1
ATOM 737 C CA . GLN A 1 90 ? 12.532 1.631 -27.920 1.00 92.19 90 GLN A CA 1
ATOM 738 C C . GLN A 1 90 ? 12.984 0.176 -27.766 1.00 92.19 90 GLN A C 1
ATOM 740 O O . GLN A 1 90 ? 13.033 -0.559 -28.751 1.00 92.19 90 GLN A O 1
ATOM 745 N N . ASN A 1 91 ? 13.247 -0.267 -26.536 1.00 88.88 91 ASN A N 1
ATOM 746 C CA . ASN A 1 91 ? 13.604 -1.653 -26.244 1.00 88.88 91 ASN A CA 1
ATOM 747 C C . ASN A 1 91 ? 12.483 -2.623 -26.630 1.00 88.88 91 ASN A C 1
ATOM 749 O O . ASN A 1 91 ? 12.770 -3.687 -27.167 1.00 88.88 91 ASN A O 1
ATOM 753 N N . LEU A 1 92 ? 11.214 -2.254 -26.430 1.00 91.06 92 LEU A N 1
ATOM 754 C CA . LEU A 1 92 ? 10.075 -3.071 -26.854 1.00 91.06 92 LEU A CA 1
ATOM 755 C C . LEU A 1 92 ? 10.005 -3.218 -28.380 1.00 91.06 92 LEU A C 1
ATOM 757 O O . LEU A 1 92 ? 9.748 -4.312 -28.879 1.00 91.06 92 LEU A O 1
ATOM 761 N N . VAL A 1 93 ? 10.232 -2.133 -29.126 1.00 92.81 93 VAL A N 1
ATOM 762 C CA . VAL A 1 93 ? 10.276 -2.178 -30.597 1.00 92.81 93 VAL A CA 1
ATOM 763 C C . VAL A 1 93 ? 11.409 -3.084 -31.066 1.00 92.81 93 VAL A C 1
ATOM 765 O O . VAL A 1 93 ? 11.196 -3.939 -31.922 1.00 92.81 93 VAL A O 1
ATOM 768 N N . ARG A 1 94 ? 12.592 -2.947 -30.464 1.00 88.62 94 ARG A N 1
ATOM 769 C CA . ARG A 1 94 ? 13.750 -3.785 -30.790 1.00 88.62 94 ARG A CA 1
ATOM 770 C C . ARG A 1 94 ? 13.519 -5.246 -30.450 1.00 88.62 94 ARG A C 1
ATOM 772 O O . ARG A 1 94 ? 13.782 -6.085 -31.293 1.00 88.62 94 ARG A O 1
ATOM 779 N N . TYR A 1 95 ? 12.940 -5.545 -29.292 1.00 88.75 95 TYR A N 1
ATOM 780 C CA . TYR A 1 95 ? 12.561 -6.906 -28.915 1.00 88.75 95 TYR A CA 1
ATOM 781 C C . TYR A 1 95 ? 11.639 -7.571 -29.945 1.00 88.75 95 TYR A C 1
ATOM 783 O O . TYR A 1 95 ? 11.771 -8.756 -30.227 1.00 88.75 95 TYR A O 1
ATOM 791 N N . ARG A 1 96 ? 10.711 -6.810 -30.537 1.00 91.06 96 ARG A N 1
ATOM 792 C CA . ARG A 1 96 ? 9.811 -7.334 -31.576 1.00 91.06 96 ARG A CA 1
ATOM 793 C C . ARG A 1 96 ? 10.499 -7.545 -32.928 1.00 91.06 96 ARG A C 1
ATOM 795 O O . ARG A 1 96 ? 10.026 -8.367 -33.703 1.00 91.06 96 ARG A O 1
ATOM 802 N N . ALA A 1 97 ? 11.553 -6.788 -33.227 1.00 91.44 97 ALA A N 1
ATOM 803 C CA . ALA A 1 97 ? 12.261 -6.836 -34.507 1.00 91.44 97 ALA A CA 1
ATOM 804 C C . ALA A 1 97 ? 13.477 -7.783 -34.498 1.00 91.44 97 ALA A C 1
ATOM 806 O O . ALA A 1 97 ? 13.802 -8.383 -35.518 1.00 91.44 97 ALA A O 1
ATOM 807 N N . GLU A 1 98 ? 14.154 -7.907 -33.358 1.00 90.12 98 GLU A N 1
ATOM 808 C CA . GLU A 1 98 ? 15.405 -8.642 -33.166 1.00 90.12 98 GLU A CA 1
ATOM 809 C C . GLU A 1 98 ? 15.149 -9.836 -32.220 1.00 90.12 98 GLU A C 1
ATOM 811 O O . GLU A 1 98 ? 14.912 -9.644 -31.027 1.00 90.12 98 GLU A O 1
ATOM 816 N N . SER A 1 99 ? 15.235 -11.080 -32.713 1.00 84.75 99 SER A N 1
ATOM 817 C CA . SER A 1 99 ? 14.947 -12.285 -31.907 1.00 84.75 99 SER A CA 1
ATOM 818 C C . SER A 1 99 ? 15.965 -12.555 -30.789 1.00 84.75 99 SER A C 1
ATOM 820 O O . SER A 1 99 ? 15.621 -13.170 -29.788 1.00 84.75 99 SER A O 1
ATOM 822 N N . TYR A 1 100 ? 17.202 -12.077 -30.948 1.00 84.75 100 TYR A N 1
ATOM 823 C CA . TYR A 1 100 ? 18.332 -12.270 -30.025 1.00 84.75 100 TYR A CA 1
ATOM 824 C C . TYR A 1 100 ? 18.559 -11.067 -29.088 1.00 84.75 100 TYR A C 1
ATOM 826 O O . TYR A 1 100 ? 19.576 -10.974 -28.399 1.00 84.75 100 TYR A O 1
ATOM 834 N N . PHE A 1 101 ? 17.642 -10.093 -29.080 1.00 84.56 101 PHE A N 1
ATOM 835 C CA . PHE A 1 101 ? 17.805 -8.854 -28.317 1.00 84.56 101 PHE A CA 1
ATOM 836 C C . PHE A 1 101 ? 17.984 -9.100 -26.813 1.00 84.56 101 PHE A C 1
ATOM 838 O O . PHE A 1 101 ? 18.838 -8.468 -26.190 1.00 84.56 101 PHE A O 1
ATOM 845 N N . LEU A 1 102 ? 17.202 -10.016 -26.229 1.00 84.56 102 LEU A N 1
ATOM 846 C CA . LEU A 1 102 ? 17.280 -10.305 -24.794 1.00 84.56 102 LEU A CA 1
ATOM 847 C C . LEU A 1 102 ? 18.585 -11.008 -24.413 1.00 84.56 102 LEU A C 1
ATOM 849 O O . LEU A 1 102 ? 19.154 -10.668 -23.378 1.00 84.56 102 LEU A O 1
ATOM 853 N N . ASP A 1 103 ? 19.092 -11.899 -25.265 1.00 85.31 103 ASP A N 1
ATOM 854 C CA . ASP A 1 103 ? 20.354 -12.610 -25.029 1.00 85.31 103 ASP A CA 1
ATOM 855 C C . ASP A 1 103 ? 21.513 -11.612 -24.912 1.00 85.31 103 ASP A C 1
ATOM 857 O O . ASP A 1 103 ? 22.274 -11.628 -23.945 1.00 85.31 103 ASP A O 1
ATOM 861 N N . LYS A 1 104 ? 21.551 -10.626 -25.815 1.00 79.50 104 LYS A N 1
ATOM 862 C CA . LYS A 1 104 ? 22.546 -9.549 -25.781 1.00 79.50 104 LYS A CA 1
ATOM 863 C C . LYS A 1 104 ? 22.455 -8.683 -24.520 1.00 79.50 104 LYS A C 1
ATOM 865 O O . LYS A 1 104 ? 23.477 -8.257 -23.986 1.00 79.50 104 LYS A O 1
ATOM 870 N N . VAL A 1 105 ? 21.245 -8.385 -24.046 1.00 77.38 105 VAL A N 1
ATOM 871 C CA . VAL A 1 105 ? 21.052 -7.579 -22.827 1.00 77.38 105 VAL A CA 1
ATOM 872 C C . VAL A 1 105 ? 21.580 -8.315 -21.594 1.00 77.38 105 VAL A C 1
ATOM 874 O O . VAL A 1 105 ? 22.158 -7.681 -20.711 1.00 77.38 105 VAL A O 1
ATOM 877 N N . VAL A 1 106 ? 21.422 -9.639 -21.539 1.00 72.06 106 VAL A N 1
ATOM 878 C CA . VAL A 1 106 ? 21.949 -10.469 -20.447 1.00 72.06 106 VAL A CA 1
ATOM 879 C C . VAL A 1 106 ? 23.476 -10.549 -20.514 1.00 72.06 106 VAL A C 1
ATOM 881 O O . VAL A 1 106 ? 24.137 -10.357 -19.494 1.00 72.06 106 VAL A O 1
ATOM 884 N N . GLU A 1 107 ? 24.046 -10.746 -21.703 1.00 64.75 107 GLU A N 1
ATOM 885 C CA . GLU A 1 107 ? 25.500 -10.825 -21.895 1.00 64.75 107 GLU A CA 1
ATOM 886 C C . GLU A 1 107 ? 26.217 -9.496 -21.590 1.00 64.75 107 GLU A C 1
ATOM 888 O O . GLU A 1 107 ? 27.210 -9.475 -20.860 1.00 64.75 107 GLU A O 1
ATOM 893 N N . GLU A 1 108 ? 25.701 -8.363 -22.081 1.00 59.78 108 GLU A N 1
ATOM 894 C CA . GLU A 1 108 ? 26.310 -7.046 -21.834 1.00 59.78 108 GLU A CA 1
ATOM 895 C C . GLU A 1 108 ? 26.010 -6.501 -20.424 1.00 59.78 108 GLU A C 1
ATOM 897 O O . GLU A 1 108 ? 26.821 -5.762 -19.859 1.00 59.78 108 GLU A O 1
ATOM 902 N N . GLY A 1 109 ? 24.876 -6.876 -19.822 1.00 53.12 109 GLY A N 1
ATOM 903 C CA . GLY A 1 109 ? 24.480 -6.445 -18.477 1.00 53.12 109 GLY A CA 1
ATOM 904 C C . GLY A 1 109 ? 25.311 -7.064 -17.349 1.00 53.12 109 GLY A C 1
ATOM 905 O O . GLY A 1 109 ? 25.485 -6.434 -16.306 1.00 53.12 109 GLY A O 1
ATOM 906 N N . ILE A 1 110 ? 25.865 -8.262 -17.558 1.00 48.81 110 ILE A N 1
ATOM 907 C CA . ILE A 1 110 ? 26.719 -8.954 -16.577 1.00 48.81 110 ILE A CA 1
ATOM 908 C C . ILE A 1 110 ? 28.170 -8.436 -16.626 1.00 48.81 110 ILE A C 1
ATOM 910 O O . ILE A 1 110 ? 28.856 -8.437 -15.604 1.00 48.81 110 ILE A O 1
ATOM 914 N N . LEU A 1 111 ? 28.639 -7.941 -17.779 1.00 46.38 111 LEU A N 1
ATOM 915 C CA . LEU A 1 111 ? 30.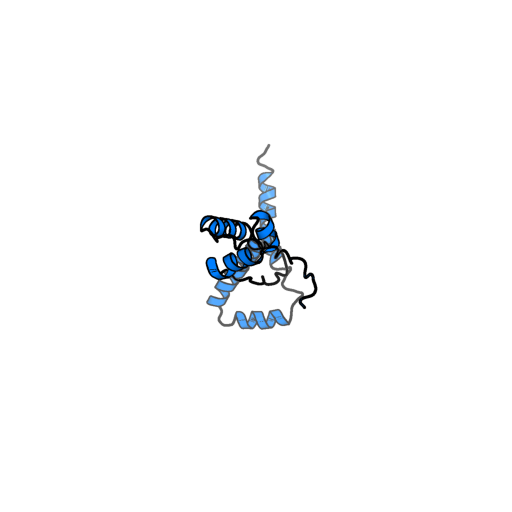047 -7.573 -17.996 1.00 46.38 111 LEU A CA 1
ATOM 916 C C . LEU A 1 111 ? 30.350 -6.064 -17.988 1.00 46.38 111 LEU A C 1
ATOM 918 O O . LEU A 1 111 ? 31.525 -5.696 -18.005 1.00 46.38 111 LEU A O 1
ATOM 922 N N . ALA A 1 112 ? 29.356 -5.170 -17.935 1.00 47.09 112 ALA A N 1
ATOM 923 C CA . ALA A 1 112 ? 29.625 -3.730 -18.033 1.00 47.09 112 ALA A CA 1
ATOM 924 C C . ALA A 1 112 ? 28.775 -2.836 -17.107 1.00 47.09 112 ALA A C 1
ATOM 926 O O . ALA A 1 112 ? 27.891 -2.119 -17.581 1.00 47.09 112 ALA A O 1
ATOM 927 N N . PRO A 1 113 ? 29.112 -2.711 -15.806 1.00 41.69 113 PRO A N 1
ATOM 928 C CA . PRO A 1 113 ? 28.551 -1.646 -14.974 1.00 41.69 113 PRO A CA 1
ATOM 929 C C . PRO A 1 113 ? 29.088 -0.247 -15.335 1.00 41.69 113 PRO A C 1
ATOM 931 O O . PRO A 1 113 ? 28.568 0.751 -14.843 1.00 41.69 113 PRO A O 1
ATOM 934 N N . SER A 1 114 ? 30.145 -0.134 -16.153 1.00 44.84 114 SER A N 1
ATOM 935 C CA . SER A 1 114 ? 30.949 1.097 -16.232 1.00 44.84 114 SER A CA 1
ATOM 936 C C . SER A 1 114 ? 30.916 1.871 -17.556 1.00 44.84 114 SER A C 1
ATOM 938 O O . SER A 1 114 ? 31.391 3.006 -17.568 1.00 44.84 114 SER A O 1
ATOM 940 N N . LEU A 1 115 ? 30.355 1.354 -18.662 1.00 43.59 115 LEU A N 1
ATOM 941 C CA . LEU A 1 115 ? 30.531 2.006 -19.981 1.00 43.59 115 LEU A CA 1
ATOM 942 C C . LEU A 1 115 ? 29.262 2.417 -20.745 1.00 43.59 115 LEU A C 1
ATOM 944 O O . LEU A 1 115 ? 29.384 3.181 -21.709 1.00 43.59 115 LEU A O 1
ATOM 948 N N . LEU A 1 116 ? 28.056 2.013 -20.329 1.00 43.44 116 LEU A N 1
ATOM 949 C CA . LEU A 1 116 ? 26.836 2.306 -21.104 1.00 43.44 116 LEU A CA 1
ATOM 950 C C . LEU A 1 116 ? 25.909 3.384 -20.528 1.00 43.44 116 LEU A C 1
ATOM 952 O O . LEU A 1 116 ? 25.097 3.937 -21.270 1.00 43.44 116 LEU A O 1
ATOM 956 N N . THR A 1 117 ? 26.081 3.817 -19.281 1.00 47.50 117 THR A N 1
ATOM 957 C CA . THR A 1 117 ? 25.096 4.724 -18.660 1.00 47.50 117 THR A CA 1
ATOM 958 C C . THR A 1 117 ? 25.358 6.214 -18.899 1.00 47.50 117 THR A C 1
ATOM 960 O O . THR A 1 117 ? 24.454 7.024 -18.722 1.00 47.50 117 THR A O 1
ATOM 963 N N . ARG A 1 118 ? 26.546 6.618 -19.379 1.00 39.34 118 ARG A N 1
ATOM 964 C CA . ARG A 1 118 ? 26.831 8.043 -19.665 1.00 39.34 118 ARG A CA 1
ATOM 965 C C . ARG A 1 118 ? 26.608 8.443 -21.126 1.00 39.34 118 ARG A C 1
ATOM 967 O O . ARG A 1 118 ? 26.292 9.596 -21.384 1.00 39.34 118 ARG A O 1
ATOM 974 N N . LYS A 1 119 ? 26.745 7.516 -22.083 1.00 40.06 119 LYS A N 1
ATOM 975 C CA . LYS A 1 119 ? 26.712 7.832 -23.529 1.00 40.06 119 LYS A CA 1
ATOM 976 C C . LYS A 1 119 ? 25.304 7.938 -24.126 1.00 40.06 119 LYS A C 1
ATOM 978 O O . LYS A 1 119 ? 25.142 8.588 -25.152 1.00 40.06 119 LYS A O 1
ATOM 983 N N . GLN A 1 120 ? 24.302 7.296 -23.527 1.00 39.34 120 GLN A N 1
ATOM 984 C CA . GLN A 1 120 ? 22.907 7.368 -23.990 1.00 39.34 120 GLN A CA 1
ATOM 985 C C . GLN A 1 120 ? 22.223 8.646 -23.472 1.00 39.34 120 GLN A C 1
ATOM 987 O O . GLN A 1 120 ? 21.564 9.349 -24.232 1.00 39.34 120 GLN A O 1
ATOM 992 N N . ILE A 1 121 ? 22.467 9.013 -22.208 1.00 38.69 121 ILE A N 1
ATOM 993 C CA . ILE A 1 121 ? 21.880 10.208 -21.578 1.00 38.69 121 ILE A CA 1
ATOM 994 C C . ILE A 1 121 ? 22.416 11.502 -22.218 1.00 38.69 121 ILE A C 1
ATOM 996 O O . ILE A 1 121 ? 21.642 12.416 -22.496 1.00 38.69 121 ILE A O 1
ATOM 1000 N N . THR A 1 122 ? 23.717 11.578 -22.534 1.00 41.09 122 THR A N 1
ATOM 1001 C CA . THR A 1 122 ? 24.320 12.783 -23.140 1.00 41.09 122 THR A CA 1
ATOM 1002 C C . THR A 1 122 ? 23.827 13.079 -24.557 1.00 41.09 122 THR A C 1
ATOM 1004 O O . THR A 1 122 ? 23.827 14.240 -24.967 1.00 41.09 122 THR A O 1
ATOM 1007 N N . LYS A 1 123 ? 23.365 12.065 -25.303 1.00 39.94 123 LYS A N 1
ATOM 1008 C CA . LYS A 1 123 ? 22.788 12.254 -26.645 1.00 39.94 123 LYS A CA 1
ATOM 1009 C C . LYS A 1 123 ? 21.418 12.937 -26.602 1.00 39.94 123 LYS A C 1
ATOM 1011 O O . LYS A 1 123 ? 21.100 13.689 -27.516 1.00 39.94 123 LYS A O 1
ATOM 1016 N N . PHE A 1 124 ? 20.643 12.745 -25.533 1.00 38.41 124 PHE A N 1
ATOM 1017 C CA . PHE A 1 124 ? 19.337 13.395 -25.364 1.00 38.41 124 PHE A CA 1
ATOM 1018 C C . PHE A 1 124 ? 19.438 14.836 -24.842 1.00 38.41 124 PHE A C 1
ATOM 1020 O O . PHE A 1 124 ? 18.619 15.677 -25.201 1.00 38.41 124 PHE A O 1
ATOM 1027 N N . THR A 1 125 ? 20.473 15.176 -24.068 1.00 43.28 125 THR A N 1
ATOM 1028 C CA . THR A 1 125 ? 20.673 16.548 -23.557 1.00 43.28 125 THR A CA 1
ATOM 1029 C C . THR A 1 125 ? 21.167 17.551 -24.611 1.00 43.28 125 THR A C 1
ATOM 1031 O O . THR A 1 125 ? 21.249 18.742 -24.328 1.00 43.28 125 THR A O 1
ATOM 1034 N N . GLY A 1 126 ? 21.499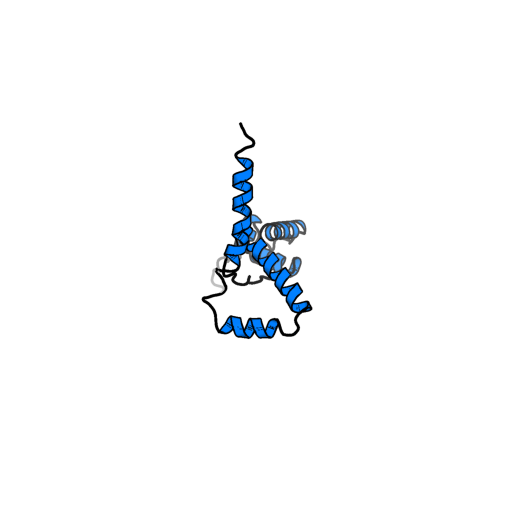 17.098 -25.827 1.00 40.22 126 GLY A N 1
ATOM 1035 C CA . GLY A 1 126 ? 22.039 17.943 -26.901 1.00 40.22 126 GLY A CA 1
ATOM 1036 C C . GLY A 1 126 ? 21.008 18.786 -27.662 1.00 40.22 126 GLY A C 1
ATOM 1037 O O . GLY A 1 126 ? 21.398 19.727 -28.349 1.00 40.22 126 GLY A O 1
ATOM 1038 N N . GLN A 1 127 ? 19.707 18.497 -27.543 1.00 41.22 127 GLN A N 1
ATOM 1039 C CA . GLN A 1 127 ? 18.675 19.208 -28.316 1.00 41.22 127 GLN A CA 1
ATOM 1040 C C . GLN A 1 127 ? 18.120 20.457 -27.605 1.00 41.22 127 GLN A C 1
ATOM 1042 O O . GLN A 1 127 ? 17.683 21.399 -28.263 1.00 41.22 127 GLN A O 1
ATOM 1047 N N . THR A 1 128 ? 18.208 20.540 -26.275 1.00 37.28 128 THR A N 1
ATOM 1048 C CA . THR A 1 128 ? 17.643 21.663 -25.499 1.00 37.28 128 THR A CA 1
ATOM 1049 C C . THR A 1 128 ? 18.521 22.925 -25.498 1.00 37.28 128 THR A C 1
ATOM 1051 O O . THR A 1 128 ? 18.065 23.995 -25.097 1.00 37.28 128 THR A O 1
ATOM 1054 N N . SER A 1 129 ? 19.774 22.839 -25.958 1.00 43.56 129 SER A N 1
ATOM 1055 C CA . SER A 1 129 ? 20.686 23.995 -26.012 1.00 43.56 129 SER A CA 1
ATOM 1056 C C . SER A 1 129 ? 20.488 24.869 -27.256 1.00 43.56 129 SER A C 1
ATOM 1058 O O . SER A 1 129 ? 20.772 26.064 -27.199 1.00 43.56 129 SER A O 1
ATOM 1060 N N . GLN A 1 130 ? 19.950 24.330 -28.359 1.00 38.75 130 GLN A N 1
ATOM 1061 C CA . GLN A 1 130 ? 19.683 25.133 -29.562 1.00 38.75 130 GLN A CA 1
ATOM 1062 C C . GLN A 1 130 ? 18.384 25.951 -29.452 1.00 38.75 130 GLN A C 1
ATOM 1064 O O . GLN A 1 130 ? 18.329 27.073 -29.954 1.00 38.75 130 GLN A O 1
ATOM 1069 N N . SER A 1 131 ? 17.381 25.477 -28.701 1.00 39.41 131 SER A N 1
ATOM 1070 C CA . SER A 1 131 ? 16.124 26.220 -28.497 1.00 39.41 131 SER A CA 1
ATOM 1071 C C . SER A 1 131 ? 16.254 27.414 -27.538 1.00 39.41 131 SER A C 1
ATOM 1073 O O . SER A 1 131 ? 15.473 28.361 -27.628 1.00 39.41 131 SER A O 1
ATOM 1075 N N . LYS A 1 132 ? 17.266 27.435 -26.655 1.00 41.12 132 LYS A N 1
ATOM 1076 C CA . LYS A 1 132 ? 17.551 28.592 -25.779 1.00 41.12 132 LYS A CA 1
ATOM 1077 C C . LYS A 1 132 ? 18.345 29.714 -26.455 1.00 41.12 132 LYS A C 1
ATOM 1079 O O . LYS A 1 132 ? 18.249 30.852 -26.005 1.00 41.12 132 LYS A O 1
ATOM 1084 N N . LEU A 1 133 ? 19.085 29.432 -27.530 1.00 44.72 133 LEU A N 1
ATOM 1085 C CA . LEU A 1 133 ? 19.832 30.455 -28.276 1.00 44.72 133 LEU A CA 1
ATOM 1086 C C . LEU A 1 133 ? 18.971 31.179 -29.323 1.00 44.72 133 LEU A C 1
ATOM 1088 O O . LEU A 1 133 ? 19.213 32.351 -29.585 1.00 44.72 133 LEU A O 1
ATOM 1092 N N . GLN A 1 134 ? 17.919 30.544 -29.854 1.00 45.31 134 GLN A N 1
ATOM 1093 C CA . GLN A 1 134 ? 17.023 31.186 -30.830 1.00 45.31 134 GLN A CA 1
ATOM 1094 C C . GLN A 1 134 ? 15.973 32.121 -30.201 1.00 45.31 134 GLN A C 1
ATOM 1096 O O . GLN A 1 134 ? 15.518 33.054 -30.856 1.00 45.31 134 GLN A O 1
ATOM 1101 N N . ASN A 1 135 ? 15.638 31.956 -28.916 1.00 43.44 135 ASN A N 1
ATOM 1102 C CA . ASN A 1 135 ? 14.633 32.796 -28.245 1.00 43.44 135 ASN A CA 1
ATOM 1103 C C . ASN A 1 135 ? 15.186 34.093 -27.621 1.00 43.44 135 ASN A C 1
ATOM 1105 O O . ASN A 1 135 ? 14.404 34.895 -27.117 1.00 43.44 135 ASN A O 1
ATOM 1109 N N . LYS A 1 136 ? 16.505 34.339 -27.665 1.00 45.75 136 LYS A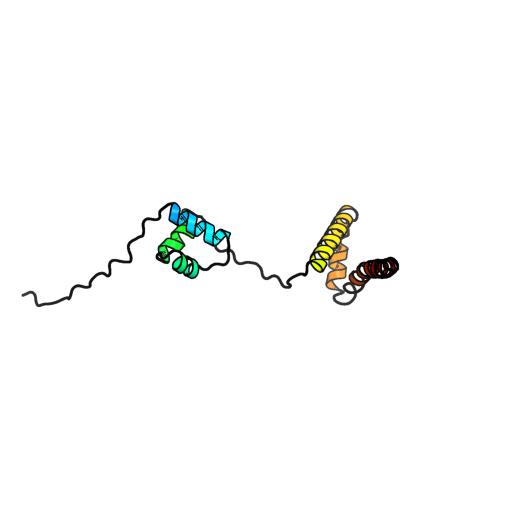 N 1
ATOM 1110 C CA . LYS A 1 136 ? 17.109 35.586 -27.149 1.00 45.75 136 LYS A CA 1
ATOM 1111 C C . LYS A 1 136 ? 17.177 36.714 -28.191 1.00 45.75 136 LYS A C 1
ATOM 1113 O O . LYS A 1 136 ? 17.381 37.861 -27.818 1.00 45.75 136 LYS A O 1
ATOM 1118 N N . SER A 1 137 ? 16.944 36.416 -29.471 1.00 50.25 137 SER A N 1
ATOM 1119 C CA . SER A 1 137 ? 16.955 37.410 -30.561 1.00 50.25 137 SER A CA 1
ATOM 1120 C C . SER A 1 137 ? 15.565 37.905 -30.982 1.00 50.25 137 SER A C 1
ATOM 1122 O O . SER A 1 137 ? 15.452 38.591 -31.989 1.00 50.25 137 SER A O 1
ATOM 1124 N N . ARG A 1 138 ? 14.501 37.578 -30.232 1.00 48.00 138 ARG A N 1
ATOM 1125 C CA . ARG A 1 138 ? 13.118 38.021 -30.519 1.00 48.00 138 ARG A CA 1
ATOM 1126 C C . ARG A 1 138 ? 12.541 38.971 -29.457 1.00 48.00 138 ARG A C 1
ATOM 1128 O O . ARG A 1 138 ? 11.335 39.181 -29.407 1.00 48.00 138 ARG A O 1
ATOM 1135 N N . VAL A 1 139 ? 13.397 39.518 -28.595 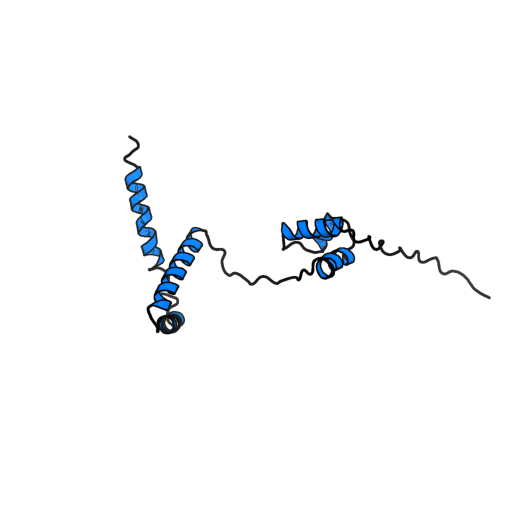1.00 51.69 139 VAL A N 1
ATOM 1136 C CA . VAL A 1 139 ? 13.053 40.594 -27.653 1.00 51.69 139 VAL A CA 1
ATOM 1137 C C . VAL A 1 139 ? 14.138 41.668 -27.744 1.00 51.69 139 VAL A C 1
ATOM 1139 O O . VAL A 1 139 ? 14.939 41.839 -26.829 1.00 51.69 139 VAL A O 1
ATOM 1142 N N . MET A 1 140 ? 14.208 42.322 -28.901 1.00 44.88 140 MET A N 1
ATOM 1143 C CA . MET A 1 140 ? 14.653 43.707 -29.067 1.00 44.88 140 MET A CA 1
ATOM 1144 C C . MET A 1 140 ? 13.773 44.352 -30.126 1.00 44.88 140 MET A C 1
ATOM 1146 O O . MET A 1 140 ? 13.459 43.644 -31.110 1.00 44.88 140 MET A O 1
#

Sequence (140 aa):
MFLRGRESLKEDSGQSHLVITNDLVHKVDQIIHVNKRRTVKDIREEVGVSFSSVRNIIKEKLHYKKLSVQWVPHNLTDNQLWLHMGLSLQNLVRYRAESYFLDKVVEEGILAPSLLTRKQITKFTGQTSQSKLQNKSRVM

pLDDT: mean 73.91, std 21.88, range [37.28, 95.88]

Organism: Caerostris extrusa (NCBI:txid172846)

InterPro domains:
  IPR052709 Transposase-Methyltransferase Hybrid [PTHR46060] (2-132)

Secondary structure (DSSP, 8-state):
--------------S------HHHHHHHHHHHHH-TT--HHHHHHHHT--HHHHHHIIIIIS---PPPPPPPS----HHHHHHHHHHHHHHHHHHHH-TTHHHHHHHHHHH-SSSSTTTTHHHHTTSHHHHHHHTTSS--

Radius of gyration: 30.63 Å; chains: 1; bounding box: 54×63×93 Å

Foldseek 3Di:
DDDDDDDDPPPPVPQPPPPCDPVLLVLLVVVCVVPVPDDLVNSCVVSVGDSVNSVCSCCVVVVDDDDDDDDDPDDDDPVRVVVVVVVVVVLVVCVVVPVCSVVVCVVCVVPDPDPPPPPVVVVVVVPVVVVVVVVVVPPD